Protein AF-A0AAW6AZ87-F1 (afdb_monomer_lite)

Foldseek 3Di:
DPQDDQLVLLVLLLVVCCVPDDPDDSVVSSVCSSPPDDSVRSVVSNVVVVPPDPPPPDQPFDADPVRDTDHPDPDPPDPPVPPPDDPVVPD

Radius of gyration: 25.12 Å; chains: 1; bounding box: 40×37×62 Å

Sequence (91 aa):
MNKLPRKQLVLKAVLLLRTVNRYSSKETQLKMMDKYYSTEQLEDYVEHFNDPQPVYEEPDYVMDDSGSEYYTHYSPSNPWDAPGMSIHDFI

Secondary structure (DSSP, 8-state):
-PPPPHHHHHHHHHHHHHHH--SS-HHHHHHHHHHH--HHHHHHHHHHHHS----------EE-TT--EE-----TT-GGG-TT--GGGG-

pLDDT: mean 74.33, std 17.88, range [46.12, 95.56]

Organism: Clostridium symbiosum (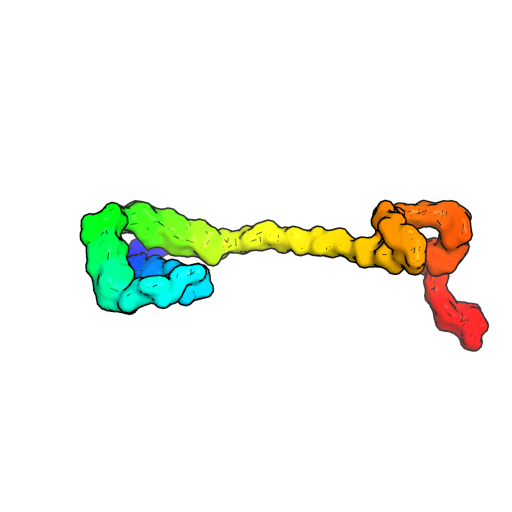NCBI:txid1512)

Structure (mmCIF, N/CA/C/O backbone):
data_AF-A0AAW6AZ87-F1
#
_entry.id   AF-A0AAW6AZ87-F1
#
loop_
_atom_site.group_PDB
_atom_site.id
_atom_site.type_symbol
_atom_site.label_atom_id
_atom_site.label_alt_id
_atom_site.label_comp_id
_atom_site.label_asym_id
_atom_site.label_entity_id
_atom_site.label_seq_id
_atom_site.pdbx_PDB_ins_code
_atom_site.Cartn_x
_atom_site.Cartn_y
_atom_site.Cartn_z
_atom_site.occupancy
_atom_site.B_iso_or_equiv
_atom_site.auth_seq_id
_atom_site.auth_comp_id
_atom_site.auth_asym_id
_atom_site.auth_atom_id
_atom_site.pdbx_PDB_model_num
ATOM 1 N N . MET A 1 1 ? -14.299 -11.092 -2.483 1.00 53.44 1 MET A N 1
ATOM 2 C CA . MET A 1 1 ? -13.017 -11.073 -1.744 1.00 53.44 1 MET A CA 1
ATOM 3 C C . MET A 1 1 ? -13.306 -10.901 -0.263 1.00 53.44 1 MET A C 1
ATOM 5 O O . MET A 1 1 ? -14.076 -10.015 0.086 1.00 53.44 1 MET A O 1
ATOM 9 N N . ASN A 1 2 ? -12.745 -11.747 0.603 1.00 69.69 2 ASN A N 1
ATOM 10 C CA . ASN A 1 2 ? -12.839 -11.524 2.048 1.00 69.69 2 ASN A CA 1
ATOM 11 C C . ASN A 1 2 ? -12.023 -10.272 2.385 1.00 69.69 2 ASN A C 1
ATOM 13 O O . ASN A 1 2 ? -10.830 -10.235 2.081 1.00 69.69 2 ASN A O 1
ATOM 17 N N . LYS A 1 3 ? -12.659 -9.248 2.967 1.00 75.75 3 LYS A N 1
ATOM 18 C CA . LYS A 1 3 ? -11.963 -8.012 3.346 1.00 75.75 3 LYS A CA 1
ATOM 19 C C . LYS A 1 3 ? -10.879 -8.330 4.374 1.00 75.75 3 LYS A C 1
ATOM 21 O O . LYS A 1 3 ? -11.144 -8.991 5.380 1.00 75.75 3 LYS A O 1
ATOM 26 N N . LEU A 1 4 ? -9.651 -7.898 4.095 1.00 83.88 4 LEU A N 1
ATOM 27 C CA . LEU A 1 4 ? -8.517 -8.132 4.984 1.00 83.88 4 LEU A CA 1
ATOM 28 C C . LEU A 1 4 ? -8.655 -7.257 6.244 1.00 83.88 4 LEU A C 1
ATOM 30 O O . LEU A 1 4 ? -9.061 -6.099 6.154 1.00 83.88 4 LEU A O 1
ATOM 34 N N . PRO A 1 5 ? -8.275 -7.757 7.433 1.00 92.88 5 PRO A N 1
ATOM 35 C CA . PRO A 1 5 ? -8.153 -6.930 8.627 1.00 92.88 5 PRO A CA 1
ATOM 36 C C . PRO A 1 5 ? -7.228 -5.728 8.389 1.00 92.88 5 PRO A C 1
ATOM 38 O O . PRO A 1 5 ? -6.158 -5.878 7.799 1.00 92.88 5 PRO A O 1
ATOM 41 N N . ARG A 1 6 ? -7.567 -4.553 8.940 1.00 92.19 6 ARG A N 1
ATOM 42 C CA . ARG A 1 6 ? -6.798 -3.302 8.752 1.00 92.19 6 ARG A CA 1
ATOM 43 C C . ARG A 1 6 ? -5.292 -3.461 8.986 1.00 92.19 6 ARG A C 1
ATOM 45 O O . ARG A 1 6 ? -4.487 -2.998 8.186 1.00 92.19 6 ARG A O 1
ATOM 52 N N . LYS A 1 7 ? -4.899 -4.171 10.049 1.00 93.62 7 LYS A N 1
ATOM 53 C CA . LYS A 1 7 ? -3.480 -4.432 10.355 1.00 93.62 7 LYS A CA 1
ATOM 54 C C . LYS A 1 7 ? -2.758 -5.177 9.225 1.00 93.62 7 LYS A C 1
ATOM 56 O O . LYS A 1 7 ? -1.583 -4.920 8.984 1.00 93.62 7 LYS A O 1
ATOM 61 N N . GLN A 1 8 ? -3.448 -6.088 8.538 1.00 94.06 8 GLN A N 1
ATOM 62 C CA . GLN A 1 8 ? -2.890 -6.819 7.401 1.00 94.06 8 GLN A CA 1
ATOM 63 C C . GLN A 1 8 ? -2.778 -5.930 6.158 1.00 94.06 8 GLN A C 1
ATOM 65 O O . GLN A 1 8 ? -1.770 -6.020 5.462 1.00 94.06 8 GLN A O 1
ATOM 70 N N . LEU A 1 9 ? -3.750 -5.044 5.911 1.00 93.75 9 LEU A N 1
ATOM 71 C CA . LEU A 1 9 ? -3.686 -4.064 4.817 1.00 93.75 9 LEU A CA 1
ATOM 72 C C . LEU A 1 9 ? -2.494 -3.118 4.975 1.00 93.75 9 LEU A C 1
ATOM 74 O O . LEU A 1 9 ? -1.682 -2.997 4.062 1.00 93.75 9 LEU A O 1
ATOM 78 N N . VAL A 1 10 ? -2.323 -2.535 6.166 1.00 95.06 10 VAL A N 1
ATOM 79 C CA . VAL A 1 10 ? -1.173 -1.672 6.482 1.00 95.06 10 VAL A CA 1
ATOM 80 C C . VAL A 1 10 ? 0.146 -2.420 6.272 1.00 95.06 10 VAL A C 1
ATOM 82 O O . VAL A 1 10 ? 1.079 -1.886 5.675 1.00 95.06 10 VAL A O 1
ATOM 85 N N . LEU A 1 11 ? 0.231 -3.677 6.722 1.00 95.06 11 LEU A N 1
ATOM 86 C CA . LEU A 1 11 ? 1.436 -4.485 6.541 1.00 95.06 11 LEU A CA 1
ATOM 87 C C . LEU A 1 11 ? 1.732 -4.749 5.058 1.00 95.06 11 LEU A C 1
ATOM 89 O O . LEU A 1 11 ? 2.877 -4.586 4.641 1.00 95.06 11 LEU A O 1
ATOM 93 N N . LYS A 1 12 ? 0.719 -5.129 4.268 1.00 93.75 12 LYS A N 1
ATOM 94 C CA . LYS A 1 12 ? 0.866 -5.340 2.822 1.00 93.75 12 LYS A CA 1
ATOM 95 C C . LYS A 1 12 ? 1.314 -4.063 2.116 1.00 93.75 12 LYS A C 1
ATOM 97 O O . LYS A 1 12 ? 2.296 -4.108 1.384 1.00 93.75 12 LYS A O 1
ATOM 102 N N . ALA A 1 13 ? 0.670 -2.931 2.396 1.00 93.31 13 ALA A N 1
ATOM 103 C CA . ALA A 1 13 ? 1.029 -1.644 1.809 1.00 93.31 13 ALA A CA 1
ATOM 104 C C . ALA A 1 13 ? 2.477 -1.243 2.135 1.00 93.31 13 ALA A C 1
ATOM 106 O O . ALA A 1 13 ? 3.211 -0.819 1.249 1.00 93.31 13 ALA A O 1
ATOM 107 N N . VAL A 1 14 ? 2.942 -1.442 3.376 1.00 93.88 14 VAL A N 1
ATOM 108 C CA . VAL A 1 14 ? 4.348 -1.177 3.735 1.00 93.88 14 VAL A CA 1
ATOM 109 C C . VAL A 1 14 ? 5.311 -2.129 3.026 1.00 93.88 14 VAL A C 1
ATOM 111 O O . VAL A 1 14 ? 6.387 -1.700 2.615 1.00 93.88 14 VAL A O 1
ATOM 114 N N . LEU A 1 15 ? 4.966 -3.411 2.879 1.00 92.31 15 LEU A N 1
ATOM 115 C CA . LEU A 1 15 ? 5.810 -4.361 2.147 1.00 92.31 15 LEU A CA 1
ATOM 116 C C . LEU A 1 15 ? 5.956 -3.958 0.676 1.00 92.31 15 LEU A C 1
ATOM 118 O O . LEU A 1 15 ? 7.081 -3.942 0.183 1.00 92.31 15 LEU A O 1
ATOM 122 N N . LEU A 1 16 ? 4.854 -3.565 0.030 1.00 91.25 16 LEU A N 1
ATOM 123 C CA . LEU A 1 16 ? 4.844 -3.037 -1.336 1.00 91.25 16 LEU A CA 1
ATOM 124 C C . LEU A 1 16 ? 5.640 -1.731 -1.436 1.00 91.25 16 LEU A C 1
ATOM 126 O O . LEU A 1 16 ? 6.540 -1.625 -2.256 1.00 91.25 16 LEU A O 1
ATOM 130 N N . LEU A 1 17 ? 5.429 -0.771 -0.532 1.00 89.81 17 LEU A N 1
ATOM 131 C CA . LEU A 1 17 ? 6.196 0.477 -0.520 1.00 89.81 17 LEU A CA 1
ATOM 132 C C . LEU A 1 17 ? 7.708 0.226 -0.419 1.00 89.81 17 LEU A C 1
ATOM 134 O O . LEU A 1 17 ? 8.494 0.941 -1.029 1.00 89.81 17 LEU A O 1
ATOM 138 N N . ARG A 1 18 ? 8.139 -0.783 0.345 1.00 89.31 18 ARG A N 1
ATOM 139 C CA . ARG A 1 18 ? 9.563 -1.094 0.560 1.00 89.31 18 ARG A CA 1
ATOM 140 C C . ARG A 1 18 ? 10.252 -1.773 -0.621 1.00 89.31 18 ARG A C 1
ATOM 142 O O . ARG A 1 18 ? 11.487 -1.867 -0.602 1.00 89.31 18 ARG A O 1
ATOM 149 N N . THR A 1 19 ? 9.506 -2.247 -1.620 1.00 86.56 19 THR A N 1
ATOM 150 C C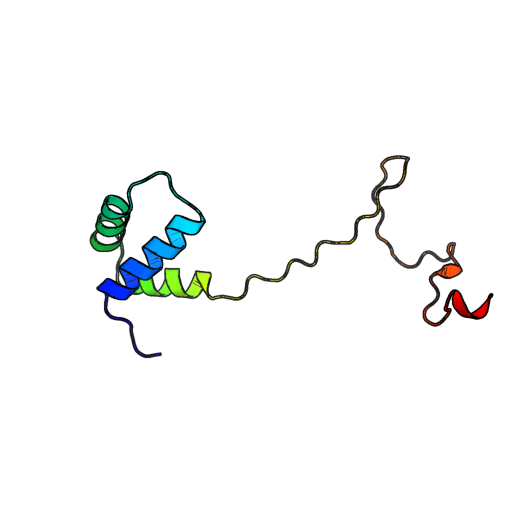A . THR A 1 19 ? 10.110 -2.715 -2.875 1.00 86.56 19 THR A CA 1
ATOM 151 C C . THR A 1 19 ? 10.674 -1.534 -3.663 1.00 86.56 19 THR A C 1
ATOM 153 O O . THR A 1 19 ? 11.765 -1.653 -4.209 1.00 86.56 19 THR A O 1
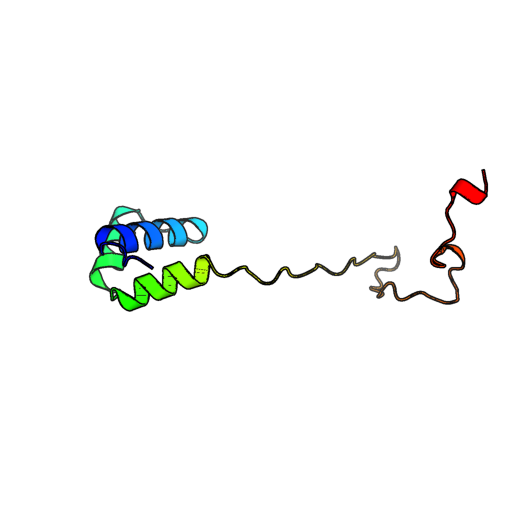ATOM 156 N N . VAL A 1 20 ? 10.003 -0.377 -3.608 1.00 83.12 20 VAL A N 1
ATOM 157 C CA . VAL A 1 20 ? 10.369 0.843 -4.347 1.00 83.12 20 VAL A CA 1
ATOM 158 C C . VAL A 1 20 ? 11.049 1.922 -3.491 1.00 83.12 20 VAL A C 1
ATOM 160 O O . VAL A 1 20 ? 11.859 2.689 -3.998 1.00 83.12 20 VAL A O 1
ATOM 163 N N . ASN A 1 21 ? 10.766 1.996 -2.185 1.00 80.62 21 ASN A N 1
ATOM 164 C CA . ASN A 1 21 ? 11.235 3.063 -1.296 1.00 80.62 21 ASN A CA 1
ATOM 165 C C . ASN A 1 21 ? 11.730 2.528 0.061 1.00 80.62 21 ASN A C 1
ATOM 167 O O . ASN A 1 21 ? 10.958 2.102 0.928 1.00 80.62 21 ASN A O 1
ATOM 171 N N . ARG A 1 22 ? 13.048 2.631 0.281 1.00 84.94 22 ARG A N 1
ATOM 172 C CA . ARG A 1 22 ? 13.736 2.207 1.516 1.00 84.94 22 ARG A CA 1
ATOM 173 C C . ARG A 1 22 ? 14.325 3.362 2.335 1.00 84.94 22 ARG A C 1
ATOM 175 O O . ARG A 1 22 ? 15.108 3.112 3.244 1.00 84.94 22 ARG A O 1
ATOM 182 N N . TYR A 1 23 ? 13.937 4.607 2.060 1.00 81.44 23 TYR A N 1
ATOM 183 C CA . TYR A 1 23 ? 14.526 5.796 2.693 1.00 81.44 23 TYR A CA 1
ATOM 184 C C . TYR A 1 23 ? 14.072 6.040 4.145 1.00 81.44 23 TYR A C 1
ATOM 186 O O . TYR A 1 23 ? 14.601 6.921 4.815 1.00 81.44 23 TYR A O 1
ATOM 194 N N . SER A 1 24 ? 13.098 5.277 4.655 1.00 87.94 24 SER A N 1
ATOM 195 C CA . SER A 1 24 ? 12.594 5.394 6.031 1.00 87.94 24 SER A CA 1
ATOM 196 C C . SER A 1 24 ? 12.536 4.043 6.748 1.00 87.94 24 SER A C 1
ATOM 198 O O . SER A 1 24 ? 12.517 2.970 6.132 1.00 87.94 24 SER A O 1
ATOM 200 N N . SER A 1 25 ? 12.525 4.081 8.085 1.00 91.44 25 SER A N 1
ATOM 201 C CA . SER A 1 25 ? 12.401 2.867 8.892 1.00 91.44 25 SER A CA 1
ATOM 202 C C . SER A 1 25 ? 11.015 2.234 8.725 1.00 91.44 25 SER A C 1
ATOM 204 O O . SER A 1 25 ? 10.007 2.918 8.525 1.00 91.44 25 SER A O 1
ATOM 206 N N . LYS A 1 26 ? 10.957 0.903 8.856 1.00 91.56 26 LYS A N 1
ATOM 207 C CA . LYS A 1 26 ? 9.707 0.131 8.768 1.00 91.56 26 LYS A CA 1
ATOM 208 C C . LYS A 1 26 ? 8.655 0.639 9.758 1.00 91.56 26 LYS A C 1
ATOM 210 O O . LYS A 1 26 ? 7.483 0.729 9.420 1.00 91.56 26 LYS A O 1
ATOM 215 N N . GLU A 1 27 ? 9.069 0.972 10.975 1.00 93.62 27 GLU A N 1
ATOM 216 C CA . GLU A 1 27 ? 8.173 1.445 12.034 1.00 93.62 27 GLU A CA 1
ATOM 217 C C . GLU A 1 27 ? 7.554 2.801 11.705 1.00 93.62 27 GLU A C 1
ATOM 219 O O . GLU A 1 27 ? 6.360 3.001 11.925 1.00 93.62 27 GLU A O 1
ATOM 224 N N . THR A 1 28 ? 8.336 3.717 11.129 1.00 94.12 28 THR A N 1
ATOM 225 C CA . THR A 1 28 ? 7.820 5.007 10.665 1.00 94.12 28 THR A CA 1
ATOM 226 C C . THR A 1 28 ? 6.834 4.806 9.518 1.00 94.12 28 THR A C 1
ATOM 228 O O . THR A 1 28 ? 5.755 5.389 9.542 1.00 94.12 28 THR A O 1
ATOM 231 N N . GLN A 1 29 ? 7.141 3.922 8.563 1.00 93.62 29 GLN A N 1
ATOM 232 C CA . GLN A 1 29 ? 6.234 3.580 7.461 1.00 93.62 29 GLN A CA 1
ATOM 233 C C . GLN A 1 29 ? 4.917 2.971 7.963 1.00 93.62 29 GLN A C 1
ATOM 235 O O . GLN A 1 29 ? 3.852 3.375 7.507 1.00 93.62 29 GLN A O 1
ATOM 240 N N . LEU A 1 30 ? 4.969 2.068 8.949 1.00 94.88 30 LEU A N 1
ATOM 241 C CA . LEU A 1 30 ? 3.776 1.493 9.583 1.00 94.88 30 LEU A CA 1
ATOM 242 C C . LEU A 1 30 ? 2.918 2.568 10.258 1.00 94.88 30 LEU A C 1
ATOM 244 O O . LEU A 1 30 ? 1.710 2.601 10.047 1.00 94.88 30 LEU A O 1
ATOM 248 N N . LYS A 1 31 ? 3.537 3.476 11.026 1.00 95.38 31 LYS A N 1
ATOM 249 C CA . LYS A 1 31 ? 2.827 4.589 11.677 1.00 95.38 31 LYS A CA 1
ATOM 250 C C . LYS A 1 31 ? 2.201 5.542 10.660 1.00 95.38 31 LYS A C 1
ATOM 252 O O . LYS A 1 31 ? 1.087 6.003 10.875 1.00 95.38 31 LYS A O 1
ATOM 257 N N . MET A 1 32 ? 2.898 5.840 9.563 1.00 93.88 32 MET A N 1
ATOM 258 C CA . MET A 1 32 ? 2.377 6.712 8.508 1.00 93.88 32 MET A CA 1
ATOM 259 C C . MET A 1 32 ? 1.192 6.074 7.782 1.00 93.88 32 MET A C 1
ATOM 261 O O . MET A 1 32 ? 0.155 6.717 7.640 1.00 93.88 32 MET A O 1
ATOM 265 N N . MET A 1 33 ? 1.324 4.810 7.375 1.00 93.38 33 MET A N 1
ATOM 266 C CA . MET A 1 33 ? 0.261 4.076 6.686 1.00 93.38 33 MET A CA 1
ATOM 267 C C . MET A 1 33 ? -0.979 3.906 7.568 1.00 93.38 33 MET A C 1
ATOM 269 O O . MET A 1 33 ? -2.095 4.081 7.096 1.00 93.38 33 MET A O 1
ATOM 273 N N . ASP A 1 34 ? -0.808 3.641 8.864 1.00 94.44 34 ASP A N 1
ATOM 274 C CA . ASP A 1 34 ? -1.948 3.504 9.774 1.00 94.44 34 ASP A CA 1
ATOM 275 C C . ASP A 1 34 ? -2.619 4.847 10.115 1.00 94.44 34 ASP A C 1
ATOM 277 O O . ASP A 1 34 ? -3.832 4.888 10.313 1.00 94.44 34 ASP A O 1
ATOM 281 N N . LYS A 1 35 ? -1.858 5.951 10.160 1.00 94.94 35 LYS A N 1
ATOM 282 C CA . LYS A 1 35 ? -2.370 7.278 10.542 1.00 94.94 35 LYS A CA 1
ATOM 283 C C . LYS A 1 35 ? -3.013 8.047 9.390 1.00 94.94 35 LYS A C 1
ATOM 285 O O . LYS A 1 35 ? -4.004 8.736 9.614 1.00 94.94 35 LYS A O 1
ATOM 290 N N . TYR A 1 36 ? -2.416 8.002 8.202 1.00 95.56 36 TYR A N 1
ATOM 291 C CA . TYR A 1 36 ? -2.768 8.913 7.108 1.00 95.56 36 TYR A CA 1
ATOM 292 C C . TYR A 1 36 ? -3.606 8.271 6.003 1.00 95.56 36 TYR A C 1
ATOM 294 O O . TYR A 1 36 ? -4.182 9.008 5.211 1.00 95.56 36 TYR A O 1
ATOM 302 N N . TYR A 1 37 ? -3.701 6.939 5.958 1.00 94.06 37 TYR A N 1
ATOM 303 C CA . TYR A 1 37 ? -4.444 6.237 4.913 1.00 94.06 37 TYR A CA 1
ATOM 304 C C . TYR A 1 37 ? -5.720 5.595 5.462 1.00 94.06 37 TYR A C 1
ATOM 306 O O . TYR A 1 37 ? -5.723 4.907 6.496 1.00 94.06 37 TYR A O 1
ATOM 314 N N . SER A 1 38 ? -6.823 5.811 4.745 1.00 95.19 38 SER A N 1
ATOM 315 C CA . SER A 1 38 ? -8.085 5.122 5.002 1.00 95.19 38 SER A CA 1
ATOM 316 C C . SER A 1 38 ? -7.974 3.645 4.612 1.00 95.19 38 SER A C 1
ATOM 318 O O . SER A 1 38 ? -7.053 3.226 3.916 1.00 95.19 38 SER A O 1
ATOM 320 N N . THR A 1 39 ? -8.899 2.818 5.099 1.00 93.81 39 THR A N 1
ATOM 321 C CA . THR A 1 39 ? -8.930 1.399 4.713 1.00 93.81 39 THR A CA 1
ATOM 322 C C . THR A 1 39 ? -9.144 1.239 3.206 1.00 93.81 39 THR A C 1
ATOM 324 O O . THR A 1 39 ? -8.443 0.442 2.603 1.00 93.81 39 THR A O 1
ATOM 327 N N . GLU A 1 40 ? -10.028 2.041 2.606 1.00 92.56 40 GLU A N 1
ATOM 328 C CA . GLU A 1 40 ? -10.312 2.028 1.160 1.00 92.56 40 GLU A CA 1
ATOM 329 C C . GLU A 1 40 ? -9.062 2.379 0.344 1.00 92.56 40 GLU A C 1
ATOM 331 O O . GLU A 1 40 ? -8.688 1.647 -0.560 1.00 92.56 40 GLU A O 1
ATOM 336 N N . GLN A 1 41 ? -8.317 3.413 0.749 1.00 93.31 41 GLN A N 1
ATOM 337 C CA . GLN A 1 41 ? -7.065 3.782 0.079 1.00 93.31 41 GLN A CA 1
ATOM 338 C C . GLN A 1 41 ? -6.001 2.681 0.156 1.00 93.31 41 GLN A C 1
ATOM 340 O O . GLN A 1 41 ? -5.201 2.524 -0.762 1.00 93.31 41 GLN A O 1
ATOM 345 N N . LEU A 1 42 ? -5.952 1.935 1.264 1.00 93.38 42 LEU A N 1
ATOM 346 C CA . LEU A 1 42 ? -5.032 0.806 1.405 1.00 93.38 42 LEU A CA 1
ATOM 347 C C . LEU A 1 42 ? -5.479 -0.402 0.573 1.00 93.38 42 LEU A C 1
ATOM 349 O O . LEU A 1 42 ? -4.621 -1.150 0.112 1.00 93.38 42 LEU A O 1
ATOM 353 N N . GLU A 1 43 ? -6.786 -0.610 0.407 1.00 92.19 43 GLU A N 1
ATOM 354 C CA . GLU A 1 43 ? -7.341 -1.639 -0.478 1.00 92.19 43 GLU A CA 1
ATOM 355 C C . GLU A 1 43 ? -6.985 -1.324 -1.937 1.00 92.19 43 GLU A C 1
ATOM 357 O O . GLU A 1 43 ? -6.317 -2.147 -2.563 1.00 92.19 43 GLU A O 1
ATOM 362 N N . ASP A 1 44 ? -7.276 -0.107 -2.407 1.00 90.81 44 ASP A N 1
ATOM 363 C CA . ASP A 1 44 ? -6.944 0.364 -3.760 1.00 90.81 44 ASP A CA 1
ATOM 364 C C . ASP A 1 44 ? -5.438 0.277 -4.038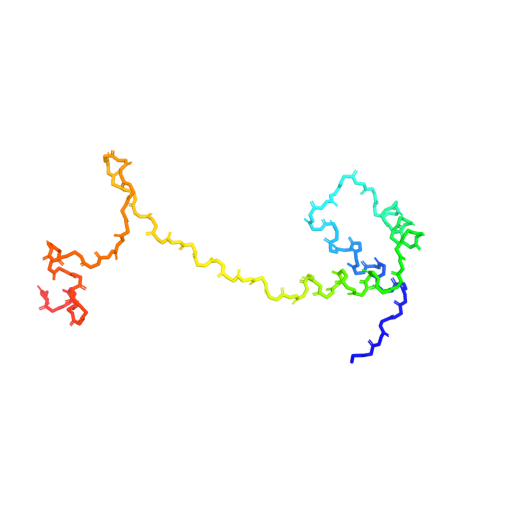 1.00 90.81 44 ASP A C 1
ATOM 366 O O . ASP A 1 44 ? -5.001 -0.197 -5.086 1.00 90.81 44 ASP A O 1
ATOM 370 N N . TYR A 1 45 ? -4.610 0.693 -3.073 1.00 89.81 45 TYR A N 1
ATOM 371 C CA . TYR A 1 45 ? -3.157 0.614 -3.203 1.00 89.81 45 TYR A CA 1
ATOM 372 C C . TYR A 1 45 ? -2.677 -0.831 -3.359 1.00 89.81 45 TYR A C 1
ATOM 374 O O . TYR A 1 45 ? -1.777 -1.106 -4.144 1.00 89.81 45 TYR A O 1
ATOM 382 N N . VAL A 1 46 ? -3.256 -1.773 -2.614 1.00 89.56 46 VAL A N 1
ATOM 383 C CA . VAL A 1 46 ? -2.890 -3.189 -2.730 1.00 89.56 46 VAL A CA 1
ATOM 384 C C . VAL A 1 46 ? -3.404 -3.785 -4.042 1.00 89.56 46 VAL A C 1
ATOM 386 O O . VAL A 1 46 ? -2.707 -4.613 -4.622 1.00 89.56 46 VAL A O 1
ATOM 389 N N . GLU A 1 47 ? -4.586 -3.392 -4.512 1.00 88.62 47 GLU A N 1
ATOM 390 C CA . GLU A 1 47 ? -5.153 -3.840 -5.789 1.00 88.62 47 GLU A CA 1
ATOM 391 C C . GLU A 1 47 ? -4.299 -3.385 -6.975 1.00 88.62 47 GLU A C 1
ATOM 393 O O . GLU A 1 47 ? -3.868 -4.228 -7.756 1.00 88.62 47 GLU A O 1
ATOM 398 N N . HIS A 1 48 ? -3.913 -2.108 -7.013 1.00 84.06 48 HIS A N 1
ATOM 399 C CA . HIS A 1 48 ? -3.078 -1.542 -8.076 1.00 84.06 48 HIS A CA 1
ATOM 400 C C . HIS A 1 48 ? -1.748 -2.288 -8.292 1.00 84.06 48 HIS A C 1
ATOM 402 O O . HIS A 1 48 ? -1.263 -2.402 -9.413 1.00 84.06 48 HIS A O 1
ATOM 408 N N . PHE A 1 49 ? -1.139 -2.818 -7.227 1.00 78.06 49 PHE A N 1
ATOM 409 C CA . PHE A 1 49 ? 0.097 -3.606 -7.336 1.00 78.06 49 PHE A CA 1
ATOM 410 C C . PHE A 1 49 ? -0.128 -5.062 -7.763 1.00 78.06 49 PHE A C 1
ATOM 412 O O . PHE A 1 49 ? 0.831 -5.723 -8.160 1.00 78.06 49 PHE A O 1
ATOM 419 N N . ASN A 1 50 ? -1.351 -5.583 -7.631 1.00 77.38 50 ASN A N 1
ATOM 420 C CA . ASN A 1 50 ? -1.710 -6.913 -8.124 1.00 77.38 50 ASN A CA 1
ATOM 421 C C . ASN A 1 50 ? -2.243 -6.874 -9.560 1.00 77.38 50 ASN A C 1
ATOM 423 O O . ASN A 1 50 ? -2.367 -7.941 -10.165 1.00 77.38 50 ASN A O 1
ATOM 427 N N . ASP A 1 51 ? -2.547 -5.689 -10.098 1.00 74.62 51 ASP A N 1
ATOM 428 C CA . ASP A 1 51 ? -2.883 -5.556 -11.507 1.00 74.62 51 ASP A CA 1
ATOM 429 C C . ASP A 1 51 ? -1.694 -6.012 -12.360 1.00 74.62 51 ASP A C 1
ATOM 431 O O . ASP A 1 51 ? -0.559 -5.564 -12.137 1.00 74.62 51 ASP A O 1
ATOM 435 N N . PRO A 1 52 ? -1.918 -6.915 -13.332 1.00 65.31 52 PRO A N 1
ATOM 436 C CA . PRO A 1 52 ? -0.874 -7.300 -14.258 1.00 65.31 52 PRO A CA 1
ATOM 437 C C . PRO A 1 52 ? -0.415 -6.039 -14.987 1.00 65.31 52 PRO A C 1
ATOM 439 O O . PRO A 1 52 ? -1.178 -5.418 -15.728 1.00 65.31 52 PRO A O 1
ATOM 442 N N . GLN A 1 53 ? 0.839 -5.650 -14.748 1.00 63.59 53 GLN A N 1
ATOM 443 C CA . GLN A 1 53 ? 1.477 -4.598 -15.526 1.00 63.59 53 GLN A CA 1
ATOM 444 C C . GLN A 1 53 ? 1.355 -4.994 -17.004 1.00 63.59 53 GLN A C 1
ATOM 446 O O . GLN A 1 53 ? 1.598 -6.165 -17.325 1.00 63.59 53 GLN A O 1
ATOM 451 N N . PRO A 1 54 ? 0.971 -4.071 -17.903 1.00 61.28 54 PRO A N 1
ATOM 452 C CA . PRO A 1 54 ? 1.031 -4.358 -19.324 1.00 61.28 54 PRO A CA 1
ATOM 453 C C . PRO A 1 54 ? 2.465 -4.780 -19.638 1.00 61.28 54 PRO A C 1
ATOM 455 O O . PRO A 1 54 ? 3.414 -4.060 -19.322 1.00 61.28 54 PRO A O 1
ATOM 458 N N . VAL A 1 55 ? 2.617 -5.979 -20.199 1.00 56.59 55 VAL A N 1
ATOM 459 C CA . VAL A 1 55 ? 3.899 -6.432 -20.731 1.00 56.59 55 VAL A CA 1
ATOM 460 C C . VAL A 1 55 ? 4.221 -5.468 -21.863 1.00 56.59 55 VAL A C 1
ATOM 462 O O . VAL A 1 55 ? 3.605 -5.524 -22.924 1.00 56.59 55 VAL A O 1
ATOM 465 N N . TYR A 1 56 ? 5.112 -4.515 -21.606 1.00 59.25 56 TYR A N 1
ATOM 466 C CA . TYR A 1 56 ? 5.736 -3.767 -22.682 1.00 59.25 56 TYR A CA 1
ATOM 467 C C . TYR A 1 56 ? 6.635 -4.770 -23.399 1.00 59.25 56 TYR A C 1
ATOM 469 O O . TYR A 1 56 ? 7.691 -5.127 -22.880 1.00 59.25 56 TYR A O 1
ATOM 477 N N . GLU A 1 57 ? 6.176 -5.283 -24.540 1.00 58.44 57 GLU A N 1
ATOM 478 C CA . GLU A 1 57 ? 7.064 -5.923 -25.506 1.00 58.44 57 GLU A CA 1
ATOM 479 C C . GLU A 1 57 ? 8.082 -4.855 -25.915 1.00 58.44 57 GLU A C 1
ATOM 481 O O . GLU A 1 57 ? 7.743 -3.868 -26.571 1.00 58.44 57 GLU A O 1
ATOM 486 N N . GLU A 1 58 ? 9.303 -4.986 -25.402 1.00 57.56 58 GLU A N 1
ATOM 487 C CA . GLU A 1 58 ? 10.427 -4.160 -25.819 1.00 57.56 58 GLU A CA 1
ATOM 488 C C . GLU A 1 58 ? 10.625 -4.421 -27.320 1.00 57.56 58 GLU A C 1
ATOM 490 O O . GLU A 1 58 ? 10.782 -5.582 -27.702 1.00 57.56 58 GLU A O 1
ATOM 495 N N . PRO A 1 59 ? 10.534 -3.405 -28.196 1.00 60.41 59 PRO A N 1
ATOM 496 C CA . PRO A 1 59 ? 10.773 -3.628 -29.612 1.00 60.41 59 PRO A CA 1
ATOM 497 C C . PRO A 1 59 ? 12.209 -4.127 -29.790 1.00 60.41 59 PRO A C 1
ATOM 499 O O . PRO A 1 59 ? 13.133 -3.544 -29.220 1.00 60.41 59 PRO A O 1
ATOM 502 N N . ASP A 1 60 ? 12.405 -5.182 -30.580 1.00 55.22 60 ASP A N 1
ATOM 503 C CA . ASP A 1 60 ? 13.736 -5.693 -30.916 1.00 55.22 60 ASP A CA 1
ATOM 504 C C . ASP A 1 60 ? 14.474 -4.678 -31.810 1.00 55.22 60 ASP A C 1
ATOM 506 O O . ASP A 1 60 ? 14.460 -4.757 -33.041 1.00 55.22 60 ASP A O 1
ATOM 510 N N . TYR A 1 61 ? 15.100 -3.676 -31.192 1.00 52.66 61 TYR A N 1
ATOM 511 C CA . TYR A 1 61 ? 15.942 -2.704 -31.879 1.00 52.66 61 TYR A CA 1
ATOM 512 C C . TYR A 1 61 ? 17.298 -3.333 -32.202 1.00 52.66 61 TYR A C 1
ATOM 514 O O . TYR A 1 61 ? 18.114 -3.592 -31.316 1.00 52.66 61 TYR A O 1
ATOM 522 N N . VAL A 1 62 ? 17.568 -3.542 -33.490 1.00 57.53 62 VAL A N 1
ATOM 523 C CA . VAL A 1 62 ? 18.901 -3.912 -33.974 1.00 57.53 62 VAL A CA 1
ATOM 524 C C . VAL A 1 62 ? 19.627 -2.633 -34.384 1.00 57.53 62 VAL A C 1
ATOM 526 O O . VAL A 1 62 ? 19.217 -1.965 -35.329 1.00 57.53 62 VAL A O 1
ATOM 529 N N . MET A 1 63 ? 20.695 -2.285 -33.666 1.00 49.09 63 MET A N 1
ATOM 530 C CA . MET A 1 63 ? 21.582 -1.177 -34.030 1.00 49.09 63 MET A CA 1
ATOM 531 C C . MET A 1 63 ? 22.533 -1.615 -35.145 1.00 49.09 63 MET A C 1
ATOM 533 O O . MET A 1 63 ? 23.250 -2.607 -34.999 1.00 49.09 63 MET A O 1
ATOM 537 N N . ASP A 1 64 ? 22.554 -0.869 -36.245 1.00 53.47 64 ASP A N 1
ATOM 538 C CA . ASP A 1 64 ? 23.571 -0.999 -37.291 1.00 53.47 64 ASP A CA 1
ATOM 539 C C . ASP A 1 64 ? 24.850 -0.227 -36.916 1.00 53.47 64 ASP A C 1
ATOM 541 O O . ASP A 1 64 ? 24.810 0.718 -36.128 1.00 53.47 64 ASP A O 1
ATOM 545 N N . ASP A 1 65 ? 25.991 -0.622 -37.485 1.00 56.12 65 ASP A N 1
ATOM 546 C CA . ASP A 1 65 ? 27.327 -0.039 -37.256 1.00 56.12 65 ASP A CA 1
ATOM 547 C C . ASP A 1 65 ? 27.424 1.464 -37.643 1.00 56.12 65 ASP A C 1
ATOM 549 O O . ASP A 1 65 ? 28.364 2.163 -37.271 1.00 56.12 65 ASP A O 1
ATOM 553 N N . SER A 1 66 ? 26.426 1.996 -38.359 1.00 58.97 66 SER A N 1
ATOM 554 C CA . SER A 1 66 ? 26.247 3.412 -38.706 1.00 58.97 66 SER A CA 1
ATOM 555 C C . SER A 1 66 ? 25.402 4.215 -37.702 1.00 58.97 66 SER A C 1
ATOM 557 O O . SER A 1 66 ? 25.318 5.440 -37.814 1.00 58.97 66 SER A O 1
ATOM 559 N N . GLY A 1 67 ? 24.814 3.555 -36.695 1.00 50.53 67 GLY A N 1
ATOM 560 C CA . GLY A 1 67 ? 24.019 4.188 -35.638 1.00 50.53 67 GLY A CA 1
ATOM 561 C C . GLY A 1 67 ? 2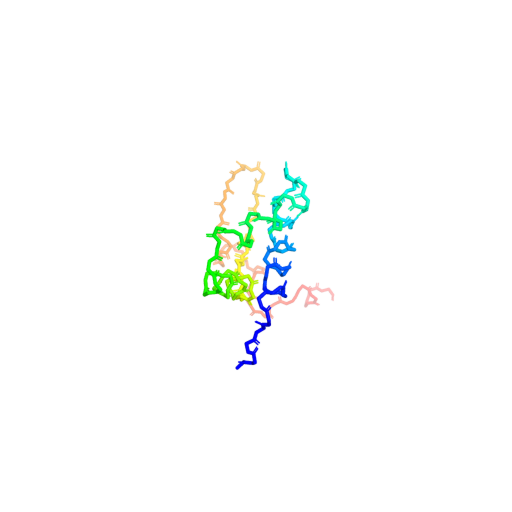2.592 4.572 -36.045 1.00 50.53 67 GLY A C 1
ATOM 562 O O . GLY A 1 67 ? 22.009 5.457 -35.418 1.00 50.53 67 GLY A O 1
ATOM 563 N N . SER A 1 68 ? 22.032 3.954 -37.091 1.00 46.12 68 SER A N 1
ATOM 564 C CA . SER A 1 68 ? 20.649 4.191 -37.520 1.00 46.12 68 SER A CA 1
ATOM 565 C C . SER A 1 68 ? 19.685 3.137 -36.954 1.00 46.12 68 SER A C 1
ATOM 567 O O . SER A 1 68 ? 19.923 1.937 -37.063 1.00 46.12 68 SER A O 1
ATOM 569 N N . GLU A 1 69 ? 18.596 3.587 -36.319 1.00 46.62 69 GLU A N 1
ATOM 570 C CA . GLU A 1 69 ? 17.528 2.726 -35.791 1.00 46.62 69 GLU A CA 1
ATOM 571 C C . GLU A 1 69 ? 16.513 2.414 -36.902 1.00 46.62 69 GLU A C 1
ATOM 573 O O . GLU A 1 69 ? 15.896 3.329 -37.456 1.00 46.62 69 GLU A O 1
ATOM 578 N N . TYR A 1 70 ? 16.292 1.136 -37.222 1.00 53.19 70 TYR A N 1
ATOM 579 C CA . TYR A 1 70 ? 15.252 0.720 -38.168 1.00 53.19 70 TYR A CA 1
ATOM 580 C C . TYR A 1 70 ? 14.338 -0.364 -37.593 1.00 53.19 70 TYR A C 1
ATOM 582 O O . TYR A 1 70 ? 14.778 -1.310 -36.945 1.00 53.19 70 TYR A O 1
ATOM 590 N N . TYR A 1 71 ? 13.039 -0.232 -37.878 1.00 46.66 71 TYR A N 1
ATOM 591 C CA . TYR A 1 71 ? 12.052 -1.290 -37.668 1.00 46.66 71 TYR A CA 1
ATOM 592 C C . TYR A 1 71 ? 12.363 -2.458 -38.610 1.00 46.66 71 TYR A C 1
ATOM 594 O O . TYR A 1 71 ? 12.464 -2.259 -39.824 1.00 46.66 71 TYR A O 1
ATOM 602 N N . THR A 1 72 ? 12.438 -3.680 -38.084 1.00 49.88 72 THR A N 1
ATOM 603 C CA . THR A 1 72 ? 12.522 -4.936 -38.851 1.00 49.88 72 THR A CA 1
ATOM 604 C C . THR A 1 72 ? 11.182 -5.260 -39.518 1.00 49.88 72 THR A C 1
ATOM 606 O O . THR A 1 72 ? 10.568 -6.303 -39.321 1.00 49.88 72 THR A O 1
ATOM 609 N N . HIS A 1 73 ? 10.687 -4.346 -40.350 1.00 51.97 73 HIS A N 1
ATOM 610 C CA . HIS A 1 73 ? 9.655 -4.681 -41.315 1.00 51.97 73 HIS A CA 1
ATOM 611 C C . HIS A 1 73 ? 10.328 -5.334 -42.515 1.00 51.97 73 HIS A C 1
ATOM 613 O O . HIS A 1 73 ? 11.052 -4.653 -43.241 1.00 51.97 73 HIS A O 1
ATOM 619 N N . TYR A 1 74 ? 10.074 -6.638 -42.688 1.00 55.84 74 TYR A N 1
ATOM 620 C CA . TYR A 1 74 ? 10.231 -7.432 -43.913 1.00 55.84 74 TYR A CA 1
ATOM 621 C C . TYR A 1 74 ? 10.613 -6.585 -45.132 1.00 55.84 74 TYR A C 1
ATOM 623 O O . TYR A 1 74 ? 9.757 -6.102 -45.878 1.00 55.84 74 TYR A O 1
ATOM 631 N N . SER A 1 75 ? 11.912 -6.352 -45.308 1.00 52.72 75 SER A N 1
ATOM 632 C CA . SER A 1 75 ? 12.389 -5.556 -46.429 1.00 52.72 75 SER A CA 1
ATOM 633 C C . SER A 1 75 ? 12.459 -6.460 -47.659 1.00 52.72 75 SER A C 1
ATOM 635 O O . SER A 1 75 ? 13.106 -7.505 -47.587 1.00 52.72 75 SER A O 1
ATOM 637 N N . PRO A 1 76 ? 11.884 -6.063 -48.812 1.00 55.25 76 PRO A N 1
ATOM 638 C CA . PRO A 1 76 ? 11.977 -6.819 -50.069 1.00 55.25 76 PRO A CA 1
ATOM 639 C C . PRO A 1 76 ? 13.421 -7.116 -50.509 1.00 55.25 76 PRO A C 1
ATOM 641 O O . PRO A 1 76 ? 13.655 -7.953 -51.377 1.00 55.25 76 PRO A O 1
ATOM 644 N N . SER A 1 77 ? 14.384 -6.410 -49.916 1.00 55.44 77 SER A N 1
ATOM 645 C CA . SER A 1 77 ? 15.819 -6.523 -50.152 1.00 55.44 77 SER A CA 1
ATOM 646 C C . SER A 1 77 ? 16.502 -7.650 -49.365 1.00 55.44 77 SER A C 1
ATOM 648 O O . SER A 1 77 ? 17.654 -7.949 -49.671 1.00 55.44 77 SER A O 1
ATOM 650 N N . ASN A 1 78 ? 15.844 -8.267 -48.370 1.00 57.56 78 ASN A N 1
ATOM 651 C CA . ASN A 1 78 ? 16.405 -9.378 -47.595 1.00 57.56 78 ASN A CA 1
ATOM 652 C C . ASN A 1 78 ? 15.658 -10.694 -47.896 1.00 57.56 78 ASN A C 1
ATOM 654 O O . ASN A 1 78 ? 14.673 -11.016 -47.232 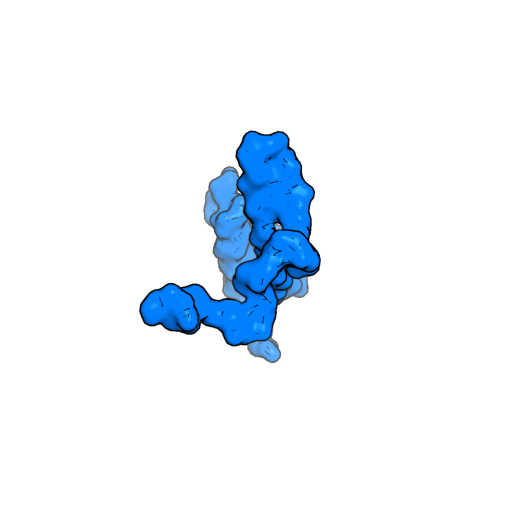1.00 57.56 78 ASN A O 1
ATOM 658 N N . PRO A 1 79 ? 16.109 -11.480 -48.890 1.00 56.25 79 PRO A N 1
ATOM 659 C CA . PRO A 1 79 ? 15.425 -12.706 -49.307 1.00 56.25 79 PRO A CA 1
ATOM 660 C C . PRO A 1 79 ? 15.456 -13.818 -48.246 1.00 56.25 79 PRO A C 1
ATOM 662 O O . PRO A 1 79 ? 14.734 -14.802 -48.377 1.00 56.25 79 PRO A O 1
ATOM 665 N N . TRP A 1 80 ? 16.273 -13.664 -47.201 1.00 56.97 80 TRP A N 1
ATOM 666 C CA . TRP A 1 80 ? 16.467 -14.648 -46.135 1.00 56.97 80 TRP A CA 1
ATOM 667 C C . TRP A 1 80 ? 15.386 -14.629 -45.055 1.00 56.97 80 TRP A C 1
ATOM 669 O O . TRP A 1 80 ? 15.346 -15.544 -44.243 1.00 56.97 80 TRP A O 1
ATOM 679 N N . ASP A 1 81 ? 14.518 -13.616 -45.048 1.00 59.62 81 ASP A N 1
ATOM 680 C CA . ASP A 1 81 ? 13.499 -13.462 -44.006 1.00 59.62 81 ASP A CA 1
ATOM 681 C C . ASP A 1 81 ? 12.148 -14.086 -44.398 1.00 59.62 81 ASP A C 1
ATOM 683 O O . ASP A 1 81 ? 11.224 -14.109 -43.597 1.00 59.62 81 ASP A O 1
ATOM 687 N N . ALA A 1 82 ? 11.987 -14.600 -45.627 1.00 57.25 82 ALA A N 1
ATOM 688 C CA . ALA A 1 82 ? 10.708 -15.119 -46.122 1.00 57.25 82 ALA A CA 1
ATOM 689 C C . ALA A 1 82 ? 10.117 -16.204 -45.188 1.00 57.25 82 ALA A C 1
ATOM 691 O O . ALA A 1 82 ? 10.797 -17.192 -44.890 1.00 57.25 82 ALA A O 1
ATOM 692 N N . PRO A 1 83 ? 8.850 -16.069 -44.740 1.00 52.19 83 PRO A N 1
ATOM 693 C CA . PRO A 1 83 ? 8.263 -17.013 -43.799 1.00 52.19 83 PRO A CA 1
ATOM 694 C C . PRO A 1 83 ? 8.177 -18.398 -44.449 1.00 52.19 83 PRO A C 1
ATOM 696 O O . PRO A 1 83 ? 7.490 -18.581 -45.454 1.00 52.19 83 PRO A O 1
ATOM 699 N N . GLY A 1 84 ? 8.886 -19.370 -43.870 1.00 59.16 84 GLY A N 1
ATOM 700 C CA . GLY A 1 84 ? 8.911 -20.758 -44.338 1.00 59.16 84 GLY A CA 1
ATOM 701 C C . GLY A 1 84 ? 10.210 -21.224 -45.002 1.00 59.16 84 GLY A C 1
ATOM 702 O O . GLY A 1 84 ? 10.257 -22.382 -45.401 1.00 59.16 84 GLY A O 1
ATOM 703 N N . MET A 1 85 ? 11.257 -20.394 -45.096 1.00 55.94 85 MET A N 1
ATOM 704 C CA . MET A 1 85 ? 12.597 -20.871 -45.473 1.00 55.94 85 MET A CA 1
ATOM 705 C C . MET A 1 85 ? 13.467 -21.094 -44.233 1.00 55.94 85 MET A C 1
ATOM 707 O O . MET A 1 85 ? 13.715 -20.167 -43.465 1.00 55.94 85 MET A O 1
ATOM 711 N N . SER A 1 86 ? 13.941 -22.325 -44.037 1.00 54.72 86 SER A N 1
ATOM 712 C CA . SER A 1 86 ? 14.897 -22.673 -42.982 1.00 54.72 86 SER A CA 1
ATOM 713 C C . SER A 1 86 ? 16.312 -22.704 -43.558 1.00 54.72 86 SER A C 1
ATOM 715 O O . SER A 1 86 ? 16.533 -23.263 -44.628 1.00 54.72 86 SER A O 1
ATOM 717 N N . ILE A 1 87 ? 17.307 -22.180 -42.832 1.00 56.19 87 ILE A N 1
ATOM 718 C CA . ILE A 1 87 ? 18.734 -22.305 -43.206 1.00 56.19 87 ILE A CA 1
ATOM 719 C C . ILE A 1 87 ? 19.156 -23.776 -43.380 1.00 56.19 87 ILE A C 1
ATOM 721 O O . ILE A 1 87 ? 20.088 -24.067 -44.128 1.00 56.19 87 ILE A O 1
ATOM 725 N N . HIS A 1 88 ? 18.447 -24.712 -42.742 1.00 57.12 88 HIS A N 1
ATOM 726 C CA . HIS A 1 88 ? 18.688 -26.145 -42.901 1.00 57.12 88 HIS A CA 1
ATOM 727 C C . HIS A 1 88 ? 18.328 -26.710 -44.280 1.00 57.12 88 HIS A C 1
ATOM 729 O O . HIS A 1 88 ? 18.770 -27.811 -44.582 1.00 57.12 88 HIS A O 1
ATOM 735 N N . ASP A 1 89 ? 17.598 -25.984 -45.129 1.00 59.28 89 ASP A N 1
ATOM 736 C CA . ASP A 1 89 ? 17.300 -26.441 -46.494 1.00 59.28 89 ASP A CA 1
ATOM 737 C C . ASP A 1 89 ? 18.501 -26.288 -47.455 1.00 59.28 89 ASP A C 1
ATOM 739 O O . ASP A 1 89 ? 18.435 -26.725 -48.604 1.00 59.28 89 ASP A O 1
ATOM 743 N N . PHE A 1 90 ? 19.611 -25.684 -47.003 1.00 56.25 90 PHE A N 1
ATOM 744 C CA . PHE A 1 90 ? 20.789 -25.374 -47.826 1.00 56.25 90 PHE A CA 1
ATOM 745 C C . PHE A 1 90 ? 22.090 -26.081 -47.393 1.00 56.25 90 PHE A C 1
ATOM 747 O O . PHE A 1 90 ? 23.150 -25.749 -47.931 1.00 56.25 90 PHE A O 1
ATOM 754 N N . ILE A 1 91 ? 22.040 -27.030 -46.444 1.00 53.84 91 ILE A N 1
ATOM 755 C CA . ILE A 1 91 ? 23.218 -27.771 -45.940 1.00 53.84 91 ILE A CA 1
ATOM 756 C C . ILE A 1 91 ? 23.047 -29.277 -46.125 1.00 53.84 91 ILE A C 1
ATOM 758 O O . ILE A 1 91 ? 22.013 -29.806 -45.666 1.00 53.84 91 ILE A O 1
#